Protein AF-A0A250VQ42-F1 (afdb_monomer)

Foldseek 3Di:
DDPKDKDKDWAQDPPDNLDID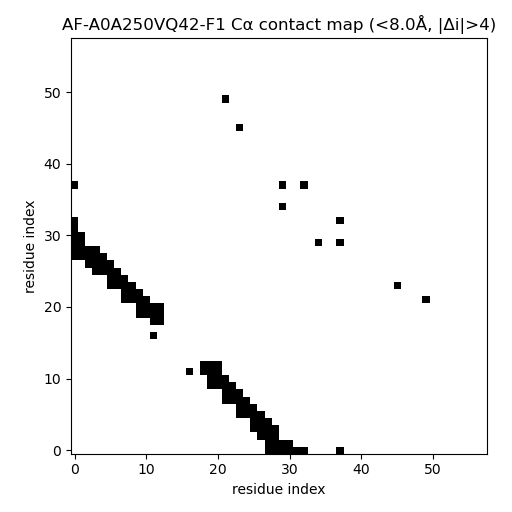IDIDIDDDDDPDDPVVVCVVVVVVVVVVVVVVVVVSD

Nearest PDB structures (foldseek):
  5hex-assembly1_A  TM=5.206E-01  e=3.408E+00  Homo sapiens
  4o8l-assembly2_D  TM=4.170E-01  e=9.596E+00  Streptococcus pneumoniae R6

InterPro domains:
  IPR023393 START-like domain superfamily [G3DSA:3.30.530.20] (1-57)

Mean predicted aligned error: 2.98 Å

Radius of gyration: 14.23 Å; Cα contacts (8 Å, |Δi|>4): 54; chains: 1; bounding box: 28×19×43 Å

Secondary structure (DSSP, 8-state):
-EEEEEEEEEEEETTEEEEEEEEEEEEEE-SSS-HHHHHHHHHHHHHHHHHHHHHHH-

Solvent-accessible surface area (backbone atoms only — not comparable to full-atom values): 3623 Å² total; per-residue (Å²): 102,46,80,74,46,75,49,78,46,80,40,81,40,90,95,38,95,90,48,68,49,76,49,79,49,72,48,68,42,69,70,90,57,55,63,66,58,53,48,55,53,53,52,46,55,52,49,56,51,52,52,52,51,53,64,75,73,107

pLDDT: mean 95.79, std 3.0, range [78.56, 98.44]

Structure (mmCIF, N/CA/C/O backbone):
data_AF-A0A250VQ42-F1
#
_entry.id   AF-A0A250VQ42-F1
#
loop_
_atom_site.group_PDB
_atom_site.id
_atom_site.type_symbol
_atom_site.label_atom_id
_atom_site.label_alt_id
_atom_site.label_comp_id
_atom_site.label_asym_id
_atom_site.label_entity_id
_atom_site.label_seq_id
_atom_site.pdbx_PDB_ins_code
_atom_site.Cartn_x
_atom_site.Cartn_y
_atom_site.Cartn_z
_atom_site.occupancy
_atom_site.B_iso_or_equiv
_atom_site.auth_seq_id
_atom_site.auth_comp_id
_atom_site.auth_asym_id
_atom_site.auth_atom_id
_atom_site.pdbx_PDB_model_num
ATOM 1 N N . MET A 1 1 ? 7.963 -2.000 -14.356 1.00 87.88 1 MET A N 1
ATOM 2 C CA . MET A 1 1 ? 8.273 -2.839 -13.178 1.00 87.88 1 MET A CA 1
ATOM 3 C C . MET A 1 1 ? 7.588 -4.186 -13.332 1.00 87.88 1 MET A C 1
ATOM 5 O O . MET A 1 1 ? 6.481 -4.212 -13.862 1.00 87.88 1 MET A O 1
ATOM 9 N N . THR A 1 2 ? 8.208 -5.271 -12.875 1.00 94.56 2 THR A N 1
ATOM 10 C CA . THR A 1 2 ? 7.646 -6.637 -12.864 1.00 94.56 2 THR A CA 1
ATOM 11 C C . THR A 1 2 ? 7.679 -7.235 -11.456 1.00 94.56 2 THR A C 1
ATOM 13 O O . THR A 1 2 ? 8.205 -6.616 -10.527 1.00 94.56 2 THR A O 1
ATOM 16 N N . ASP A 1 3 ? 7.073 -8.418 -11.295 1.00 94.06 3 ASP A N 1
ATOM 17 C CA . ASP A 1 3 ? 7.097 -9.222 -10.062 1.00 94.06 3 ASP A CA 1
ATOM 18 C C . ASP A 1 3 ? 6.647 -8.454 -8.810 1.00 94.06 3 ASP A C 1
ATOM 20 O O . ASP A 1 3 ? 7.217 -8.584 -7.725 1.00 94.06 3 ASP A O 1
ATOM 24 N N . CYS A 1 4 ? 5.619 -7.614 -8.969 1.00 92.25 4 CYS A N 1
ATOM 25 C CA . CYS A 1 4 ? 5.092 -6.813 -7.875 1.00 92.25 4 CYS A CA 1
ATOM 26 C C . CYS A 1 4 ? 4.353 -7.701 -6.866 1.00 92.25 4 CYS A C 1
ATOM 28 O O . CYS A 1 4 ? 3.312 -8.283 -7.173 1.00 92.25 4 CYS A O 1
ATOM 30 N N . VAL A 1 5 ? 4.881 -7.765 -5.645 1.00 97.19 5 VAL A N 1
ATOM 31 C CA . VAL A 1 5 ? 4.238 -8.401 -4.493 1.00 97.19 5 VAL A CA 1
ATOM 32 C C . VAL A 1 5 ? 4.017 -7.332 -3.440 1.00 97.19 5 VAL A C 1
ATOM 34 O O . VAL A 1 5 ? 4.961 -6.670 -3.015 1.00 97.19 5 VAL A O 1
ATOM 37 N N . SER A 1 6 ? 2.770 -7.172 -3.010 1.00 96.94 6 SER A N 1
ATOM 38 C CA . SER A 1 6 ? 2.373 -6.161 -2.038 1.00 96.94 6 SER A CA 1
ATOM 39 C C . SER A 1 6 ? 1.687 -6.816 -0.843 1.00 96.94 6 SER A C 1
ATOM 41 O O . SER A 1 6 ? 0.980 -7.813 -0.985 1.00 96.94 6 SER A O 1
ATOM 43 N N . THR A 1 7 ? 1.937 -6.308 0.358 1.00 98.06 7 THR A N 1
ATOM 44 C CA . THR A 1 7 ? 1.371 -6.835 1.602 1.00 98.06 7 THR A CA 1
ATOM 45 C C . THR A 1 7 ? 0.952 -5.684 2.499 1.00 98.06 7 THR A C 1
ATOM 47 O O . THR A 1 7 ? 1.780 -4.849 2.867 1.00 98.06 7 THR A O 1
ATOM 50 N N . LEU A 1 8 ? -0.320 -5.696 2.889 1.00 97.75 8 LEU A N 1
ATOM 51 C CA . LEU A 1 8 ? -0.894 -4.797 3.880 1.00 97.75 8 LEU A CA 1
ATOM 52 C C . LEU A 1 8 ? -1.161 -5.578 5.170 1.00 97.75 8 LEU A C 1
ATOM 54 O O . LEU A 1 8 ? -1.739 -6.666 5.137 1.00 97.75 8 LEU A O 1
ATOM 58 N N . ARG A 1 9 ? -0.703 -5.042 6.299 1.00 98.00 9 ARG A N 1
ATOM 59 C CA . ARG A 1 9 ? -0.877 -5.623 7.633 1.00 98.00 9 ARG A CA 1
ATOM 60 C C . ARG A 1 9 ? -1.561 -4.621 8.542 1.00 98.00 9 ARG A C 1
ATOM 62 O O . ARG A 1 9 ? -1.257 -3.434 8.489 1.00 98.00 9 ARG A O 1
ATOM 69 N N . VAL A 1 10 ? -2.442 -5.134 9.389 1.00 97.44 10 VAL A N 1
ATOM 70 C CA . VAL A 1 10 ? -3.111 -4.369 10.439 1.00 97.44 10 VAL A CA 1
ATOM 71 C C . VAL A 1 10 ? -2.669 -4.945 11.775 1.00 97.44 10 VAL A C 1
ATOM 73 O O . VAL A 1 10 ? -2.784 -6.150 12.008 1.00 97.44 10 VAL A O 1
ATOM 76 N N . HIS A 1 11 ? -2.138 -4.087 12.632 1.00 97.19 11 HIS A N 1
ATOM 77 C CA . HIS A 1 11 ? -1.659 -4.424 13.961 1.00 97.19 11 HIS A CA 1
ATOM 78 C C . HIS A 1 11 ? -2.503 -3.688 14.998 1.00 97.19 11 HIS A C 1
ATOM 80 O O . HIS A 1 11 ? -2.737 -2.487 14.886 1.00 97.19 11 HIS A O 1
ATOM 86 N N . ALA A 1 12 ? -2.955 -4.411 16.022 1.00 96.38 12 ALA A N 1
ATOM 87 C CA . ALA A 1 12 ? -3.566 -3.775 17.181 1.00 96.38 12 ALA A CA 1
ATOM 88 C C . ALA A 1 12 ? -2.511 -2.947 17.927 1.00 96.38 12 ALA A C 1
ATOM 90 O O . ALA A 1 12 ? -1.374 -3.399 18.091 1.00 96.38 12 ALA A O 1
ATOM 91 N N . VAL A 1 13 ? -2.894 -1.765 18.409 1.00 96.25 13 VAL A N 1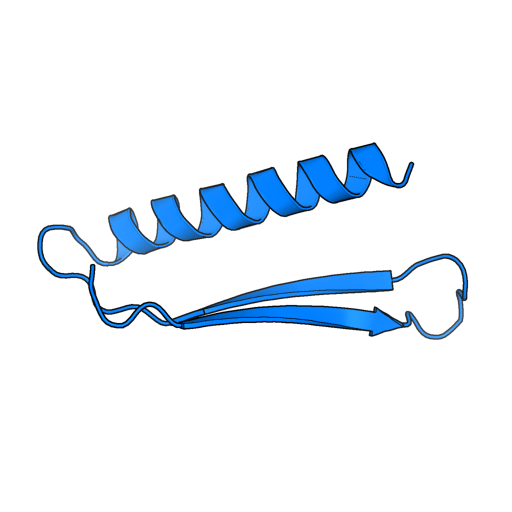
ATOM 92 C CA . VAL A 1 13 ? -2.018 -0.933 19.237 1.00 96.25 13 VAL A CA 1
ATOM 93 C C . VAL A 1 13 ? -2.226 -1.295 20.706 1.00 96.25 13 VAL A C 1
ATOM 95 O O . VAL A 1 13 ? -3.323 -1.199 21.254 1.00 96.25 13 VAL A O 1
ATOM 98 N N . SER A 1 14 ? -1.157 -1.738 21.368 1.00 93.62 14 SER A N 1
ATOM 99 C CA . SER A 1 14 ? -1.207 -2.077 22.792 1.00 93.62 14 SER A CA 1
ATOM 100 C C . SER A 1 14 ? -1.622 -0.867 23.626 1.00 93.62 14 SER A C 1
ATOM 102 O O . SER A 1 14 ? -0.973 0.174 23.581 1.00 93.62 14 SER A O 1
ATOM 104 N N . GLY A 1 15 ? -2.667 -1.032 24.435 1.00 93.81 15 GLY A N 1
ATOM 105 C CA . GLY A 1 15 ? -3.179 0.022 25.312 1.00 93.81 15 GLY A CA 1
ATOM 106 C C . GLY A 1 15 ? -4.308 0.864 24.714 1.00 93.81 15 GLY A C 1
ATOM 107 O O . GLY A 1 15 ? -4.893 1.647 25.456 1.00 93.81 15 GLY A O 1
ATOM 108 N N . ASP A 1 16 ? -4.669 0.664 23.442 1.00 93.88 16 ASP A N 1
ATOM 109 C CA . ASP A 1 16 ? -5.817 1.330 22.821 1.00 93.88 16 ASP A CA 1
ATOM 110 C C . ASP A 1 16 ? -6.538 0.404 21.827 1.00 93.88 16 ASP A C 1
ATOM 112 O O . ASP A 1 16 ? -6.052 0.125 20.735 1.00 93.88 16 ASP A O 1
ATOM 116 N N . ALA A 1 17 ? -7.728 -0.073 22.203 1.00 92.19 17 ALA A N 1
ATOM 117 C CA . ALA A 1 17 ? -8.534 -0.966 21.366 1.00 92.19 17 ALA A CA 1
ATOM 118 C C . ALA A 1 17 ? -9.258 -0.248 20.211 1.00 92.19 17 ALA A C 1
ATOM 120 O O . ALA A 1 17 ? -9.878 -0.909 19.378 1.00 92.19 17 ALA A O 1
ATOM 121 N N . THR A 1 18 ? -9.218 1.085 20.176 1.00 93.00 18 THR A N 1
ATOM 122 C CA . THR A 1 18 ? -9.867 1.908 19.146 1.00 93.00 18 THR A CA 1
ATOM 123 C C . THR A 1 18 ? -8.911 2.314 18.027 1.00 93.00 18 THR A C 1
ATOM 125 O O . THR A 1 18 ? -9.353 2.818 16.998 1.00 93.00 18 THR A O 1
ATOM 128 N N . VAL A 1 19 ? -7.612 2.046 18.193 1.00 94.25 19 VAL A N 1
ATOM 129 C CA . VAL A 1 19 ? -6.563 2.406 17.238 1.00 94.25 19 VAL A CA 1
ATOM 130 C C . VAL A 1 19 ? -5.898 1.148 16.683 1.00 94.25 19 VAL A C 1
ATOM 132 O O . VAL A 1 19 ? -5.670 0.158 17.378 1.00 94.25 19 VAL A O 1
ATOM 135 N N . SER A 1 20 ? -5.571 1.179 15.395 1.00 96.38 20 SER A N 1
ATOM 136 C CA . SER A 1 20 ? -4.778 0.146 14.730 1.00 96.38 20 SER A CA 1
ATOM 137 C C . SER A 1 20 ? -3.659 0.785 13.919 1.00 96.38 20 SER A C 1
ATOM 139 O O . SER A 1 20 ? -3.856 1.812 13.274 1.00 96.38 20 SER A O 1
ATOM 141 N N . GLU A 1 21 ? -2.487 0.160 13.930 1.00 96.19 21 GLU A N 1
ATOM 142 C CA . GLU A 1 21 ? -1.376 0.512 13.054 1.00 96.19 21 GLU A CA 1
ATOM 143 C C . GLU A 1 21 ? -1.522 -0.256 11.740 1.00 96.19 21 GLU A C 1
ATOM 145 O O . GLU A 1 21 ? -1.698 -1.476 11.732 1.00 96.19 21 GLU A O 1
ATOM 150 N N . ILE A 1 22 ? -1.433 0.452 10.618 1.00 97.50 22 ILE A N 1
ATOM 151 C CA . ILE A 1 22 ? -1.503 -0.153 9.290 1.00 97.50 22 ILE A CA 1
ATOM 152 C C . ILE A 1 22 ? -0.151 0.015 8.611 1.00 97.50 22 ILE A C 1
ATOM 154 O O . ILE A 1 22 ? 0.332 1.131 8.436 1.00 97.50 22 ILE A O 1
ATOM 158 N N . GLN A 1 23 ? 0.445 -1.102 8.201 1.00 97.19 23 GLN A N 1
ATOM 159 C CA . GLN A 1 23 ? 1.695 -1.124 7.451 1.00 97.19 23 GLN A CA 1
ATOM 160 C C . GLN A 1 23 ? 1.445 -1.666 6.050 1.00 97.19 23 GLN A C 1
ATOM 162 O O . GLN A 1 23 ? 0.895 -2.757 5.888 1.00 97.19 23 GLN A O 1
ATOM 167 N N . TRP A 1 24 ? 1.904 -0.934 5.038 1.00 98.00 24 TRP A N 1
ATOM 168 C CA . TRP A 1 24 ? 1.869 -1.377 3.650 1.00 98.00 24 TRP A CA 1
ATOM 169 C C . TRP A 1 24 ? 3.291 -1.467 3.105 1.00 98.00 24 TRP A C 1
ATOM 171 O O . TRP A 1 24 ? 4.033 -0.490 3.079 1.00 98.00 24 TRP A O 1
ATOM 181 N N . SER A 1 25 ? 3.681 -2.669 2.695 1.00 96.75 25 SER A N 1
ATOM 182 C CA . SER A 1 25 ? 4.995 -2.959 2.126 1.00 96.75 25 SER A CA 1
ATOM 183 C C . SER A 1 25 ? 4.854 -3.582 0.743 1.00 96.75 25 SER A C 1
ATOM 185 O O . SER A 1 25 ? 3.834 -4.194 0.423 1.00 96.75 25 SER A O 1
ATOM 187 N N . GLY A 1 26 ? 5.890 -3.458 -0.081 1.00 95.69 26 GLY A N 1
ATOM 188 C CA . GLY A 1 26 ? 5.945 -4.154 -1.357 1.00 95.69 26 GLY A CA 1
ATOM 189 C C . GLY A 1 26 ? 7.363 -4.440 -1.813 1.00 95.69 26 GLY A C 1
ATOM 190 O O . GLY A 1 26 ? 8.324 -3.832 -1.345 1.00 95.69 26 GLY A O 1
ATOM 191 N N . ARG A 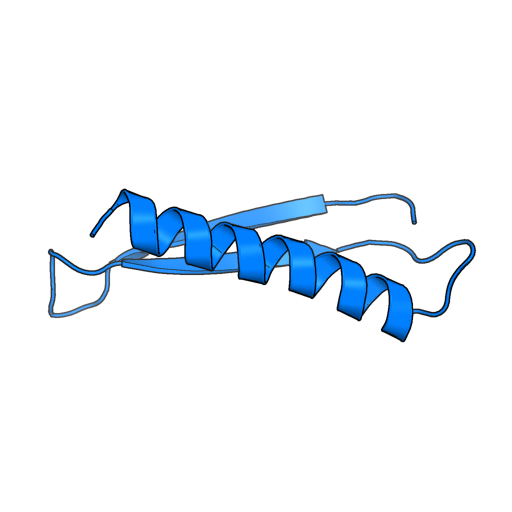1 27 ? 7.468 -5.386 -2.741 1.00 96.12 27 ARG A N 1
ATOM 192 C CA . ARG A 1 27 ? 8.675 -5.720 -3.490 1.00 96.12 27 ARG A CA 1
ATOM 193 C C . ARG A 1 27 ? 8.336 -5.675 -4.972 1.00 96.12 27 ARG A C 1
ATOM 195 O O . ARG A 1 27 ? 7.256 -6.103 -5.371 1.00 96.12 27 ARG A O 1
ATOM 202 N N . PHE A 1 28 ? 9.256 -5.158 -5.767 1.00 95.69 28 PHE A N 1
ATOM 203 C CA . PHE A 1 28 ? 9.112 -5.021 -7.209 1.00 95.69 28 PHE A CA 1
ATOM 204 C C . PHE A 1 28 ? 10.493 -5.034 -7.864 1.00 95.69 28 PHE A C 1
ATOM 206 O O . PHE A 1 28 ? 11.500 -4.775 -7.201 1.00 95.69 28 PHE A O 1
ATOM 213 N N . VAL A 1 29 ? 10.528 -5.312 -9.166 1.00 96.44 29 VAL A N 1
ATOM 214 C CA . VAL A 1 29 ? 11.736 -5.222 -9.993 1.00 96.44 29 VAL A CA 1
ATOM 215 C C . VAL A 1 29 ? 11.569 -4.060 -10.981 1.00 96.44 29 VAL A C 1
ATOM 217 O O . VAL A 1 29 ? 10.675 -4.117 -11.835 1.00 96.44 29 VAL A O 1
ATOM 220 N N . PRO A 1 30 ? 12.363 -2.976 -10.879 1.00 95.94 30 PRO A N 1
ATOM 221 C CA . PRO A 1 30 ? 12.385 -1.913 -11.885 1.00 95.94 30 PRO A CA 1
ATOM 222 C C . PRO A 1 30 ? 12.824 -2.459 -13.254 1.00 95.94 30 PRO A C 1
ATOM 224 O O . PRO A 1 30 ? 13.725 -3.288 -13.324 1.00 95.94 30 PRO A O 1
ATOM 227 N N . THR A 1 31 ? 12.184 -2.005 -14.337 1.00 94.88 31 THR A N 1
ATOM 228 C CA . THR A 1 31 ? 12.490 -2.451 -15.715 1.00 94.88 31 THR A CA 1
ATOM 229 C C . THR A 1 31 ? 12.935 -1.291 -16.600 1.00 94.88 31 THR A C 1
ATOM 231 O O . THR A 1 31 ? 14.038 -1.315 -17.130 1.00 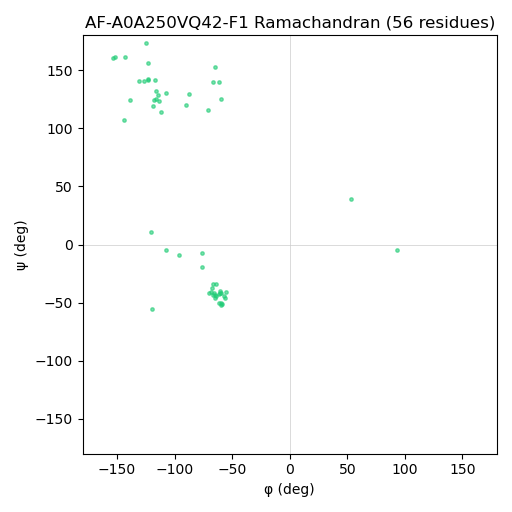94.88 31 THR A O 1
ATOM 234 N N . ASP A 1 32 ? 12.106 -0.250 -16.697 1.00 93.62 32 ASP A N 1
ATOM 235 C CA . ASP A 1 32 ? 12.270 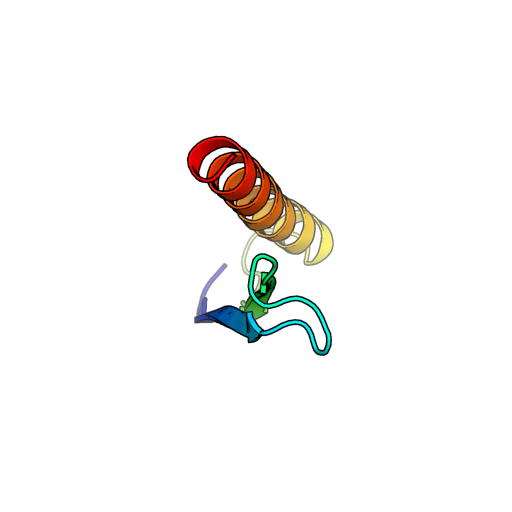0.848 -17.667 1.00 93.62 32 ASP A CA 1
ATOM 236 C C . ASP A 1 32 ? 12.425 2.224 -16.996 1.00 93.62 32 ASP A C 1
ATOM 238 O O . ASP A 1 32 ? 12.337 3.262 -17.646 1.00 93.62 32 ASP A O 1
ATOM 242 N N . ALA A 1 33 ? 12.612 2.238 -15.676 1.00 94.94 33 ALA A N 1
ATOM 243 C CA . ALA A 1 33 ? 12.741 3.438 -14.857 1.00 94.94 33 ALA A CA 1
ATOM 244 C C . ALA A 1 33 ? 13.770 3.207 -13.747 1.00 94.94 33 ALA A C 1
ATOM 246 O O . ALA A 1 33 ? 14.084 2.058 -13.414 1.00 94.94 33 ALA A O 1
ATOM 247 N N . SER A 1 34 ? 14.285 4.293 -13.167 1.00 96.25 34 SER A N 1
ATOM 248 C CA . SER A 1 34 ? 15.204 4.186 -12.038 1.00 96.25 34 SER A CA 1
ATOM 249 C C . SER A 1 34 ? 14.503 3.580 -10.821 1.00 96.25 34 SER A C 1
ATOM 251 O O . SER A 1 34 ? 13.290 3.715 -10.651 1.00 96.25 34 SER A O 1
ATOM 253 N N . GLU A 1 35 ? 15.264 2.923 -9.945 1.00 95.62 35 GLU A N 1
ATOM 254 C CA . GLU A 1 35 ? 14.717 2.399 -8.689 1.00 95.62 35 GLU A CA 1
ATOM 255 C C . GLU A 1 35 ? 14.039 3.505 -7.871 1.00 95.62 35 GLU A C 1
ATOM 257 O O . GLU A 1 35 ? 12.944 3.296 -7.359 1.00 95.62 35 GLU A O 1
ATOM 262 N N . ALA A 1 36 ? 14.638 4.699 -7.824 1.00 97.50 36 ALA A N 1
ATOM 263 C CA . ALA A 1 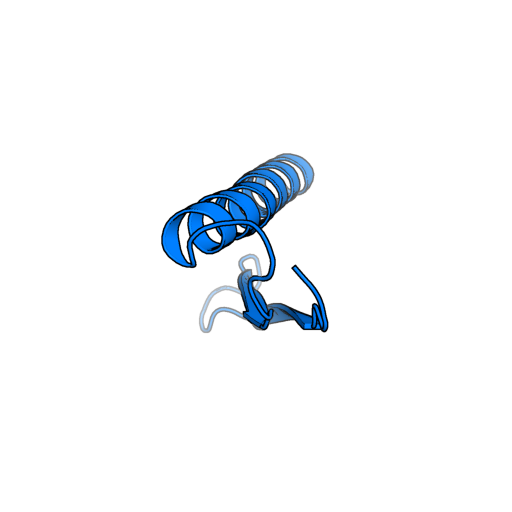36 ? 14.092 5.845 -7.107 1.00 97.50 36 ALA A CA 1
ATOM 264 C C . ALA A 1 36 ? 12.722 6.285 -7.650 1.00 97.50 36 ALA A C 1
ATOM 266 O O . ALA A 1 36 ? 11.813 6.526 -6.857 1.00 97.50 36 ALA A O 1
ATOM 267 N N . ASP A 1 37 ? 12.546 6.333 -8.976 1.00 97.31 37 ASP A N 1
ATOM 268 C CA . ASP A 1 37 ? 11.266 6.711 -9.591 1.00 97.31 37 ASP A CA 1
ATOM 269 C C . ASP A 1 37 ? 10.177 5.675 -9.293 1.00 97.31 37 ASP A C 1
ATOM 271 O O . ASP A 1 37 ? 9.041 6.027 -8.969 1.00 97.31 37 ASP A O 1
ATOM 275 N N . VAL A 1 38 ? 10.522 4.384 -9.359 1.00 96.94 38 VAL A N 1
ATOM 276 C CA . VAL A 1 38 ? 9.575 3.303 -9.048 1.00 96.94 38 VAL A CA 1
ATOM 277 C C . VAL A 1 38 ? 9.229 3.296 -7.558 1.00 96.94 38 VAL A C 1
ATOM 279 O O . VAL A 1 38 ? 8.059 3.143 -7.212 1.00 96.94 38 VAL A O 1
ATOM 282 N N . VAL A 1 39 ? 10.209 3.513 -6.673 1.00 96.75 39 VAL A N 1
ATOM 283 C CA . VAL A 1 39 ? 9.972 3.669 -5.230 1.00 96.75 39 VAL A CA 1
ATOM 284 C C . VAL A 1 39 ? 9.026 4.836 -4.980 1.00 96.75 39 VAL A C 1
ATOM 286 O O . VAL A 1 39 ? 8.024 4.632 -4.305 1.00 96.75 39 VAL A O 1
ATOM 289 N N . ALA A 1 40 ? 9.293 6.016 -5.547 1.00 97.88 40 ALA A N 1
ATOM 290 C CA . ALA A 1 40 ? 8.460 7.203 -5.360 1.00 97.88 40 ALA A CA 1
ATOM 291 C C . ALA A 1 40 ? 7.017 6.990 -5.846 1.00 97.88 40 ALA A C 1
ATOM 293 O O . ALA A 1 40 ? 6.069 7.379 -5.165 1.00 97.88 40 ALA A O 1
ATOM 294 N N . LEU A 1 41 ? 6.842 6.326 -6.992 1.00 96.44 41 LEU A N 1
ATOM 295 C CA . LEU A 1 41 ? 5.523 5.965 -7.510 1.00 96.44 41 LEU A CA 1
ATOM 296 C C . LEU A 1 41 ? 4.769 5.036 -6.548 1.00 96.44 41 LEU A C 1
ATOM 298 O O . LEU A 1 41 ? 3.609 5.283 -6.219 1.00 96.44 41 LEU A O 1
ATOM 302 N N . VAL A 1 42 ? 5.416 3.957 -6.104 1.00 96.31 42 VAL A N 1
ATOM 303 C CA . VAL A 1 42 ? 4.776 2.930 -5.270 1.00 96.31 42 VAL A CA 1
ATOM 304 C C . VAL A 1 42 ? 4.485 3.457 -3.863 1.00 96.31 42 VAL A C 1
ATOM 306 O O . VAL A 1 42 ? 3.400 3.214 -3.336 1.00 96.31 42 VAL A O 1
ATOM 309 N N . THR A 1 43 ? 5.407 4.210 -3.259 1.00 96.75 43 THR A N 1
ATOM 310 C CA . THR A 1 43 ? 5.180 4.821 -1.941 1.00 96.75 43 THR A CA 1
ATOM 311 C C . THR A 1 43 ? 4.092 5.887 -1.988 1.00 96.75 43 THR A C 1
ATOM 313 O O . THR A 1 43 ? 3.322 5.974 -1.035 1.00 96.75 43 THR A O 1
ATOM 316 N N . GLY A 1 44 ? 3.967 6.630 -3.095 1.00 98.25 44 GLY A N 1
ATOM 317 C CA . GLY A 1 44 ? 2.852 7.550 -3.325 1.00 98.25 44 GLY A CA 1
ATOM 318 C C . GLY A 1 44 ? 1.500 6.836 -3.307 1.00 98.25 44 GLY A C 1
ATOM 319 O O . GLY A 1 44 ? 0.625 7.203 -2.530 1.00 98.25 44 GLY A O 1
ATOM 320 N N . ILE A 1 45 ? 1.362 5.741 -4.065 1.00 97.81 45 ILE A N 1
ATOM 321 C CA . ILE A 1 45 ? 0.131 4.926 -4.084 1.00 97.81 45 ILE A CA 1
ATOM 322 C C . ILE A 1 45 ? -0.230 4.423 -2.678 1.00 97.81 45 ILE A C 1
ATOM 324 O O . ILE A 1 45 ? -1.395 4.473 -2.278 1.00 97.81 45 ILE A O 1
ATOM 328 N N . TYR A 1 46 ? 0.756 3.935 -1.919 1.00 97.50 46 TYR A N 1
ATOM 329 C CA . TYR A 1 46 ? 0.518 3.467 -0.552 1.00 97.50 46 TYR A CA 1
ATOM 330 C C . TYR A 1 46 ? 0.116 4.611 0.379 1.00 97.50 46 TYR A C 1
ATOM 332 O O . TYR A 1 46 ? -0.828 4.450 1.150 1.00 97.50 46 TYR A O 1
ATOM 340 N N . GLY A 1 47 ? 0.791 5.758 0.294 1.00 98.00 47 GLY A N 1
ATOM 341 C CA . GLY A 1 47 ? 0.482 6.946 1.088 1.00 98.00 47 GLY A CA 1
ATOM 342 C C . GLY A 1 47 ? -0.941 7.445 0.849 1.00 98.00 47 GLY A C 1
ATOM 343 O O . GLY A 1 47 ? -1.716 7.547 1.799 1.00 98.00 47 GLY A O 1
ATOM 344 N N . ASP A 1 48 ? -1.309 7.653 -0.415 1.00 98.44 48 ASP A N 1
ATOM 345 C CA . ASP A 1 48 ? -2.644 8.120 -0.806 1.00 98.44 48 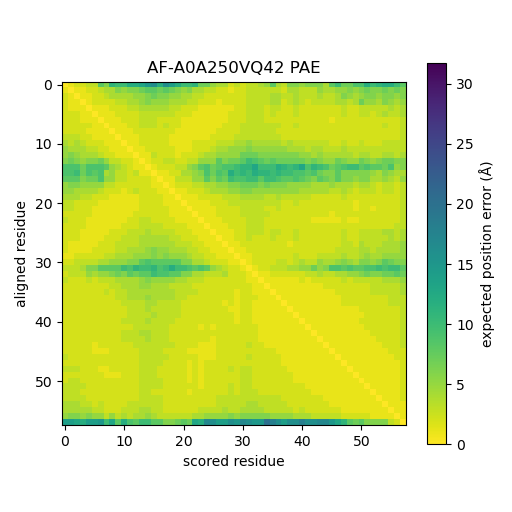ASP A CA 1
ATOM 346 C C . ASP A 1 48 ? -3.739 7.140 -0.354 1.00 98.44 48 ASP A C 1
ATOM 348 O O . ASP A 1 48 ? -4.798 7.543 0.139 1.00 98.44 48 ASP A O 1
ATOM 352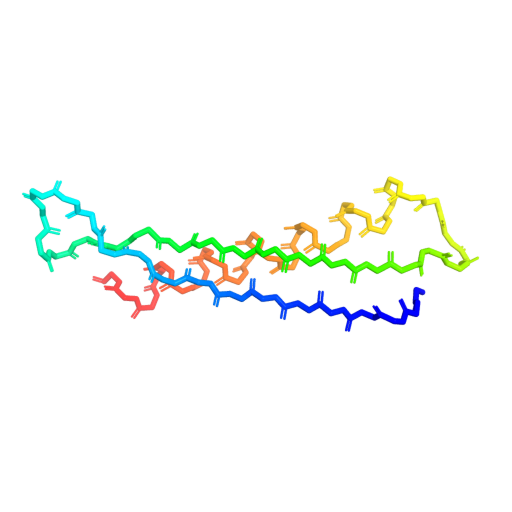 N N . GLY A 1 49 ? -3.477 5.834 -0.478 1.00 97.88 49 GLY A N 1
ATOM 353 C CA . GLY A 1 49 ? -4.384 4.785 -0.018 1.00 97.88 49 GLY A CA 1
ATOM 354 C C . GLY A 1 49 ? -4.565 4.770 1.503 1.00 97.88 49 GLY A C 1
ATOM 355 O O . GLY A 1 49 ? -5.694 4.657 1.983 1.00 97.88 49 GLY A O 1
ATOM 356 N N . LEU A 1 50 ? -3.478 4.918 2.267 1.00 97.19 50 LEU A N 1
ATOM 357 C CA . LEU A 1 50 ? -3.530 4.983 3.732 1.00 97.19 50 LEU A CA 1
ATOM 358 C C . LEU A 1 50 ? -4.227 6.258 4.223 1.00 97.19 50 LEU A C 1
ATOM 360 O O . LEU A 1 50 ? -5.002 6.198 5.178 1.00 97.19 50 LEU A O 1
ATOM 364 N N . GLU A 1 51 ? -4.024 7.392 3.551 1.00 97.75 51 GLU A N 1
ATOM 365 C CA . GLU A 1 51 ? -4.739 8.631 3.865 1.00 97.75 51 GLU A CA 1
ATOM 366 C C . GLU A 1 51 ? -6.243 8.490 3.587 1.00 97.75 51 GLU A C 1
ATOM 368 O O . GLU A 1 51 ? -7.075 8.839 4.427 1.00 97.75 51 GLU A O 1
ATOM 373 N N . ALA A 1 52 ? -6.613 7.927 2.433 1.00 98.19 52 ALA A N 1
ATOM 374 C CA . ALA A 1 52 ? -8.009 7.667 2.099 1.00 98.19 52 ALA A CA 1
ATOM 375 C C . ALA A 1 52 ? -8.678 6.717 3.101 1.00 98.19 52 ALA A C 1
ATOM 377 O O . ALA A 1 52 ? -9.812 6.969 3.510 1.00 98.19 52 ALA A O 1
ATOM 378 N N . LEU A 1 53 ? -7.972 5.668 3.530 1.00 96.62 53 LEU A N 1
ATOM 379 C CA . LEU A 1 53 ? -8.461 4.731 4.537 1.00 96.62 53 LEU A CA 1
ATOM 380 C C . LEU A 1 53 ? -8.671 5.411 5.894 1.00 96.62 53 LEU A C 1
ATOM 382 O O . LEU A 1 53 ? -9.718 5.224 6.507 1.00 96.62 53 LEU A O 1
ATOM 386 N N . SER A 1 54 ? -7.717 6.240 6.325 1.00 95.06 54 SER A N 1
ATOM 387 C CA . SER A 1 54 ? -7.840 7.038 7.549 1.00 95.06 54 SER A CA 1
ATOM 388 C C . SER A 1 54 ? -9.090 7.926 7.517 1.00 95.06 54 SER A C 1
ATOM 390 O O . SER A 1 54 ? -9.893 7.906 8.450 1.00 95.06 54 SER A O 1
ATOM 392 N N . ARG A 1 55 ? -9.331 8.624 6.396 1.00 97.38 55 ARG A N 1
ATOM 393 C CA . ARG A 1 55 ? -10.531 9.462 6.207 1.00 97.38 55 ARG A CA 1
ATOM 394 C C . ARG A 1 55 ? -11.837 8.666 6.203 1.00 97.38 55 ARG A C 1
ATOM 396 O O . ARG A 1 55 ? -12.849 9.194 6.637 1.00 97.38 55 ARG A O 1
ATOM 403 N N . ALA A 1 56 ? -11.835 7.438 5.688 1.00 97.06 56 ALA A N 1
ATOM 404 C CA . ALA A 1 56 ? -13.038 6.607 5.605 1.00 97.06 56 ALA A CA 1
ATOM 405 C C . ALA A 1 56 ? -13.454 5.991 6.953 1.00 97.06 56 ALA A C 1
ATOM 407 O O . ALA A 1 56 ? -14.591 5.545 7.091 1.00 97.06 56 ALA A O 1
ATOM 408 N N . LEU A 1 57 ? -12.524 5.924 7.910 1.00 92.56 57 LEU A N 1
ATOM 409 C CA . LEU A 1 57 ? -12.719 5.329 9.235 1.00 92.56 57 LEU A CA 1
ATOM 410 C C . LEU A 1 57 ? -12.794 6.368 10.365 1.00 92.56 57 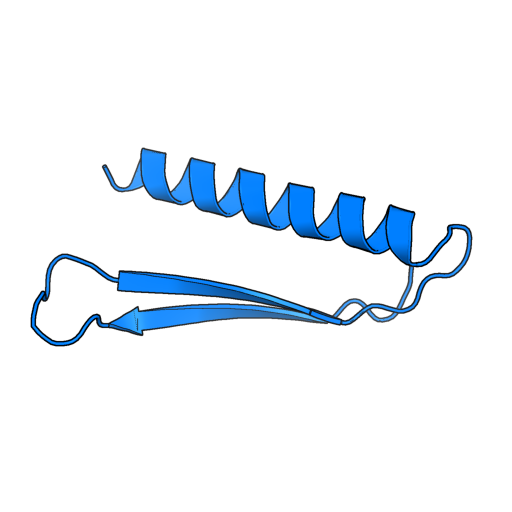LEU A C 1
ATOM 412 O O . LEU A 1 57 ? -13.028 5.985 11.510 1.00 92.56 57 LEU A O 1
ATOM 416 N N . SER A 1 58 ? -12.573 7.645 10.041 1.00 78.56 58 SER A N 1
ATOM 417 C CA . SER A 1 58 ? -12.780 8.788 10.940 1.00 78.56 58 SER A CA 1
ATOM 418 C C . SER A 1 58 ? -14.257 9.162 11.013 1.00 78.56 58 SER A C 1
ATOM 420 O O . SER A 1 58 ? -14.705 9.539 12.117 1.00 78.56 58 SER A O 1
#

Sequence (58 aa):
MTDCVSTLRVHAVSGDATVSEIQWSGRFVPTDASEADVVALVTGIYGDGLEALSRALS

Organism: Streptomyces olivochromogenes (NCBI:txid1963)